Protein AF-A0A2L2Z6P1-F1 (afdb_monomer_lite)

Sequence (61 aa):
AEVIEPGSVTGVANEGMPNYRNPFENGNLYINVSVTFPENQFADISKIKALELHLPPRPPF

Organism: Parasteatoda tepidariorum (NCBI:txid114398)

Secondary structure (DSSP, 8-state):
-----TT-EEEETT-SPEETTEEEEE--EEEE----PPPTT-S-HHHHHHHHHHSPPPPP-

pLDDT: mean 92.55, std 5.53, range [63.72, 97.44]

Radius of gyration: 19.8 Å; chains: 1; bounding box: 37×22×53 Å

InterPro domains:
  IPR008971 HSP40/DnaJ peptide-binding [SSF49493] (3-40)
  IPR044713 DnaJ homolog subfamily A member 1/2-like [PTHR43888] (2-59)

Structure (mmCIF, N/CA/C/O backbone):
data_AF-A0A2L2Z6P1-F1
#
_entry.id   AF-A0A2L2Z6P1-F1
#
loop_
_atom_site.group_PDB
_atom_site.id
_atom_site.type_symbol
_atom_site.label_atom_id
_atom_site.label_alt_id
_atom_site.label_comp_id
_atom_site.label_asym_id
_atom_site.label_entity_id
_atom_site.label_seq_id
_atom_site.pdbx_PDB_ins_code
_atom_site.Cartn_x
_atom_site.Cartn_y
_atom_site.Cartn_z
_atom_site.occupancy
_atom_site.B_iso_or_equiv
_atom_site.auth_seq_id
_atom_site.auth_comp_id
_atom_site.auth_asym_id
_atom_site.auth_atom_id
_atom_site.pdbx_PDB_model_num
ATOM 1 N N . ALA A 1 1 ? -3.245 -13.720 -3.451 1.00 63.72 1 ALA A N 1
ATOM 2 C CA . ALA A 1 1 ? -2.620 -12.467 -2.993 1.00 63.72 1 ALA A CA 1
ATOM 3 C C . ALA A 1 1 ? -3.301 -11.335 -3.739 1.00 63.72 1 ALA A C 1
ATOM 5 O O . ALA A 1 1 ? -3.499 -11.475 -4.939 1.00 63.72 1 ALA A O 1
ATOM 6 N N . GLU A 1 2 ? -3.735 -10.304 -3.028 1.00 86.50 2 GLU A N 1
ATOM 7 C CA . GLU A 1 2 ? -4.367 -9.118 -3.610 1.00 86.50 2 GLU A CA 1
ATOM 8 C C . GLU A 1 2 ? -3.287 -8.083 -3.948 1.00 86.50 2 GLU A C 1
ATOM 10 O O . GLU A 1 2 ? -2.275 -7.998 -3.248 1.00 86.50 2 GLU A O 1
ATOM 15 N N . VAL A 1 3 ? -3.463 -7.346 -5.046 1.00 90.44 3 VAL A N 1
ATOM 16 C CA . VAL A 1 3 ? -2.551 -6.261 -5.426 1.00 90.44 3 VAL A CA 1
ATOM 17 C C . VAL A 1 3 ? -2.956 -5.011 -4.652 1.00 90.44 3 VAL A C 1
ATOM 19 O O . VAL A 1 3 ? -4.110 -4.603 -4.710 1.00 90.44 3 VAL A O 1
ATOM 22 N N . ILE A 1 4 ? -2.009 -4.402 -3.939 1.00 93.00 4 ILE A N 1
ATOM 23 C CA . ILE A 1 4 ? -2.237 -3.139 -3.233 1.00 93.00 4 ILE A CA 1
ATOM 24 C C . ILE A 1 4 ? -1.962 -1.992 -4.202 1.00 93.00 4 ILE A C 1
ATOM 26 O O . ILE A 1 4 ? -0.827 -1.794 -4.642 1.00 93.00 4 ILE A O 1
ATOM 30 N N . GLU A 1 5 ? -3.006 -1.245 -4.539 1.00 92.88 5 GLU A N 1
ATOM 31 C CA . GLU A 1 5 ? -2.892 -0.094 -5.428 1.00 92.88 5 GLU A CA 1
ATOM 32 C C . GLU A 1 5 ? -2.250 1.103 -4.703 1.00 92.88 5 GLU A C 1
ATOM 34 O O . GLU A 1 5 ? -2.498 1.309 -3.507 1.00 92.88 5 GLU A O 1
ATOM 39 N N . PRO A 1 6 ? -1.435 1.922 -5.390 1.00 95.06 6 PRO A N 1
ATOM 40 C CA . PRO A 1 6 ? -0.924 3.161 -4.815 1.00 95.06 6 PRO A CA 1
ATOM 41 C C . PRO A 1 6 ? -2.060 4.073 -4.334 1.00 95.06 6 PRO A C 1
ATOM 43 O O . PRO A 1 6 ? -2.988 4.363 -5.083 1.00 95.06 6 PRO A O 1
ATOM 46 N N . GLY A 1 7 ? -1.979 4.544 -3.089 1.00 94.44 7 GLY A N 1
ATOM 47 C CA . GLY A 1 7 ? -3.007 5.385 -2.470 1.00 94.44 7 GLY A CA 1
ATOM 48 C C . GLY A 1 7 ? -4.226 4.621 -1.948 1.00 94.44 7 GLY A C 1
ATOM 49 O O . GLY A 1 7 ? -5.163 5.251 -1.454 1.00 94.44 7 GLY A O 1
ATOM 50 N N . SER A 1 8 ? -4.230 3.288 -2.026 1.00 95.69 8 SER A N 1
ATOM 51 C CA . SER A 1 8 ? -5.2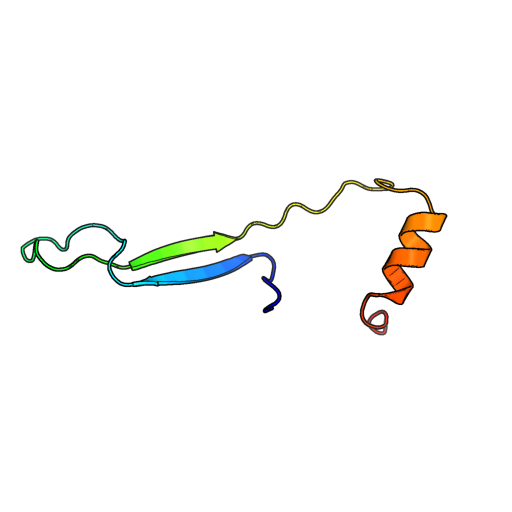81 2.476 -1.412 1.00 95.69 8 SER A CA 1
ATOM 52 C C . SER A 1 8 ? -5.321 2.666 0.107 1.00 95.69 8 SER A C 1
ATOM 54 O O . SER A 1 8 ? -4.304 2.909 0.768 1.00 95.69 8 SER A O 1
ATOM 56 N N . VAL A 1 9 ? -6.534 2.568 0.656 1.00 96.19 9 VAL A N 1
ATOM 57 C CA . VAL A 1 9 ? -6.796 2.695 2.089 1.00 96.19 9 VAL A CA 1
ATOM 58 C C . VAL A 1 9 ? -7.442 1.415 2.595 1.00 96.19 9 VAL A C 1
ATOM 60 O O . VAL A 1 9 ? -8.531 1.052 2.153 1.00 96.19 9 VAL A O 1
ATOM 63 N N . THR A 1 10 ? -6.799 0.774 3.566 1.00 94.38 10 THR A N 1
ATOM 64 C CA . THR A 1 10 ? -7.313 -0.435 4.223 1.00 94.38 10 THR A CA 1
ATOM 65 C C . THR A 1 10 ? -7.645 -0.135 5.679 1.00 94.38 10 THR A C 1
ATOM 67 O O . THR A 1 10 ? -6.905 0.580 6.352 1.00 94.38 10 THR A O 1
ATOM 70 N N . GLY A 1 11 ? -8.766 -0.666 6.172 1.00 95.50 11 GLY A N 1
ATOM 71 C CA . GLY A 1 11 ? -9.221 -0.481 7.550 1.00 95.50 11 GLY A CA 1
ATOM 72 C C . GLY A 1 11 ? -9.006 -1.723 8.414 1.00 95.50 11 GLY A C 1
ATOM 73 O O . GLY A 1 11 ? -9.300 -2.834 7.981 1.00 95.50 11 GLY A O 1
ATOM 74 N N . VAL A 1 12 ? -8.561 -1.529 9.654 1.00 96.50 12 VAL A N 1
ATOM 75 C CA . VAL A 1 12 ? -8.545 -2.553 10.705 1.00 96.50 12 VAL A CA 1
ATOM 76 C C . VAL A 1 12 ? -9.537 -2.141 11.787 1.00 96.50 12 VAL A C 1
ATOM 78 O O . VAL A 1 12 ? -9.416 -1.074 12.395 1.00 96.50 12 VAL A O 1
ATOM 81 N N . ALA A 1 13 ? -10.567 -2.963 11.975 1.00 95.94 13 ALA A N 1
ATOM 82 C CA . ALA A 1 13 ? -11.657 -2.653 12.889 1.00 95.94 13 ALA A CA 1
ATOM 83 C C . ALA A 1 13 ? -11.198 -2.694 14.354 1.00 95.94 13 ALA A C 1
ATOM 85 O O . ALA A 1 13 ? -10.457 -3.595 14.730 1.00 95.94 13 ALA A O 1
ATOM 86 N N . ASN A 1 14 ? -11.687 -1.761 15.178 1.00 94.94 14 ASN A N 1
ATOM 87 C CA . ASN A 1 14 ? -11.423 -1.678 16.628 1.00 94.94 14 ASN A CA 1
ATOM 88 C C . ASN A 1 14 ? -9.950 -1.460 17.044 1.00 94.94 14 ASN A C 1
ATOM 90 O O . ASN A 1 14 ? -9.618 -1.586 18.223 1.00 94.94 14 ASN A O 1
ATOM 94 N N . GLU A 1 15 ? -9.077 -1.095 16.105 1.00 96.25 15 GLU A N 1
ATOM 95 C CA . GLU A 1 15 ? -7.661 -0.758 16.353 1.00 96.25 15 GLU A CA 1
ATOM 96 C C . GLU A 1 15 ? -7.402 0.761 16.378 1.00 96.25 15 GLU A C 1
ATOM 98 O O . GLU A 1 15 ? -6.265 1.231 16.369 1.00 96.25 15 GLU A O 1
ATOM 103 N N . GLY A 1 16 ? -8.465 1.564 16.349 1.00 94.94 16 GLY A N 1
ATOM 104 C CA . GLY A 1 16 ? -8.401 3.013 16.483 1.00 94.94 16 GLY A CA 1
ATOM 105 C C . GLY A 1 16 ? -8.388 3.470 17.942 1.00 94.94 16 GLY A C 1
ATOM 106 O O . GLY A 1 16 ? -8.244 2.692 18.880 1.00 94.94 16 GLY A O 1
ATOM 107 N N . MET A 1 17 ? -8.567 4.774 18.145 1.00 95.31 17 MET A N 1
ATOM 108 C CA . MET A 1 17 ? -8.631 5.341 19.494 1.00 95.31 17 MET A CA 1
ATOM 109 C C . MET A 1 17 ? -9.962 5.002 20.191 1.00 95.31 17 MET A C 1
ATOM 111 O O . MET A 1 17 ? -10.983 4.899 19.504 1.00 95.31 17 MET A O 1
ATOM 115 N N . PRO A 1 18 ? -9.981 4.890 21.533 1.00 95.69 18 PRO A N 1
ATOM 116 C CA . PRO A 1 18 ? -11.213 4.713 22.295 1.00 95.69 18 PRO A CA 1
ATOM 117 C C . PRO A 1 18 ? -12.218 5.837 22.050 1.00 95.69 18 PRO A C 1
ATOM 119 O O . PRO A 1 18 ? -11.859 7.019 21.998 1.00 95.69 18 PRO A O 1
ATOM 122 N N . ASN A 1 19 ? -13.495 5.480 21.961 1.00 91.25 19 ASN A N 1
ATOM 123 C CA . ASN A 1 19 ? -14.571 6.444 21.792 1.00 91.25 19 ASN A CA 1
ATOM 124 C C . ASN A 1 19 ? -14.808 7.235 23.089 1.00 91.25 19 ASN A C 1
ATOM 126 O O . ASN A 1 19 ? -14.926 6.683 24.187 1.00 91.25 19 ASN A O 1
ATOM 130 N N . TYR A 1 20 ? -14.923 8.563 22.978 1.00 90.00 20 TYR A N 1
ATOM 131 C CA . TYR A 1 20 ? -15.214 9.414 24.133 1.00 90.00 20 TYR A CA 1
ATOM 132 C C . TYR A 1 20 ? -16.570 9.034 24.749 1.00 90.00 20 TYR A C 1
ATOM 134 O O . TYR A 1 20 ? -17.580 8.988 24.052 1.00 90.00 20 TYR A O 1
ATOM 142 N N . ARG A 1 21 ? -16.585 8.785 26.069 1.00 88.94 21 ARG A N 1
ATOM 143 C CA . ARG A 1 21 ? -17.719 8.250 26.859 1.00 88.94 21 ARG A CA 1
ATOM 144 C C . ARG A 1 21 ? -18.105 6.790 26.583 1.00 88.94 21 ARG A C 1
ATOM 146 O O . ARG A 1 21 ? -18.999 6.299 27.266 1.00 88.94 21 ARG A O 1
ATOM 153 N N . ASN A 1 22 ? -17.411 6.086 25.687 1.00 89.69 22 ASN A N 1
ATOM 154 C CA . ASN A 1 22 ? -17.546 4.639 25.520 1.00 89.69 22 ASN A CA 1
ATOM 155 C C . ASN A 1 22 ? -16.162 3.958 25.431 1.00 89.69 22 ASN A C 1
ATOM 157 O O . ASN A 1 22 ? -15.733 3.571 24.347 1.00 89.69 22 ASN A O 1
ATOM 161 N N . PRO A 1 23 ? -15.436 3.822 26.559 1.00 83.06 23 PRO A N 1
ATOM 162 C CA . PRO A 1 23 ? -14.037 3.382 26.574 1.00 83.06 23 PRO A CA 1
ATOM 163 C C . PRO A 1 23 ? -13.832 1.896 26.237 1.00 83.06 23 PRO A C 1
ATOM 165 O O . PRO A 1 23 ? -12.691 1.453 26.157 1.00 83.06 23 PRO A O 1
ATOM 168 N N . PHE A 1 24 ? -14.911 1.124 26.076 1.00 90.25 24 PHE A N 1
ATOM 169 C CA . PHE A 1 24 ? -14.855 -0.282 25.667 1.00 90.25 24 PHE A CA 1
ATOM 170 C C . PHE A 1 24 ? -14.953 -0.460 24.146 1.00 90.25 24 PHE A C 1
ATOM 172 O O . PHE A 1 24 ? -14.751 -1.567 23.653 1.00 90.25 24 PHE A O 1
ATOM 179 N N . GLU A 1 25 ? -15.250 0.613 23.408 1.00 93.06 25 GLU A N 1
ATOM 180 C CA . GLU A 1 25 ? -15.274 0.625 21.949 1.00 93.06 25 GLU A CA 1
ATOM 181 C C . GLU A 1 25 ? -14.138 1.489 21.408 1.00 93.06 25 GLU A C 1
ATOM 183 O O . GLU A 1 25 ? -14.000 2.663 21.760 1.00 93.06 25 GLU A O 1
ATOM 188 N N . ASN A 1 26 ? -13.364 0.912 20.497 1.00 94.94 26 ASN A N 1
ATOM 189 C CA . ASN A 1 26 ? -12.329 1.612 19.753 1.00 94.94 26 ASN A CA 1
ATOM 190 C C . ASN A 1 26 ? -12.826 1.928 18.343 1.00 94.94 26 ASN A C 1
ATOM 192 O O . ASN A 1 26 ? -13.608 1.178 17.759 1.00 94.94 26 ASN A O 1
ATOM 196 N N . GLY A 1 27 ? -12.341 3.029 17.772 1.00 94.88 27 GLY A N 1
ATOM 197 C CA . GLY A 1 27 ? -12.513 3.314 16.350 1.00 94.88 27 GLY A CA 1
ATOM 198 C C . GLY A 1 27 ? -11.744 2.331 15.459 1.00 94.88 27 GLY A C 1
ATOM 199 O O . GLY A 1 27 ? -11.197 1.331 15.917 1.00 94.88 27 GLY A O 1
ATOM 200 N N . ASN A 1 28 ? -11.640 2.647 14.171 1.00 96.56 28 ASN A N 1
ATOM 201 C CA . ASN A 1 28 ? -10.885 1.836 13.214 1.00 96.56 28 ASN A CA 1
ATOM 202 C C . ASN A 1 28 ? -9.529 2.479 12.907 1.00 96.56 28 ASN A C 1
ATOM 204 O O . ASN A 1 28 ? -9.430 3.704 12.800 1.00 96.56 28 ASN A O 1
ATOM 208 N N . LEU A 1 29 ? -8.504 1.653 12.707 1.00 97.44 29 LEU A N 1
ATOM 209 C CA . LEU A 1 29 ? -7.225 2.080 12.152 1.00 97.44 29 LEU A CA 1
ATOM 210 C C . LEU A 1 29 ? -7.327 2.087 10.628 1.00 97.44 29 LEU A C 1
ATOM 212 O O . LEU A 1 29 ? -7.654 1.066 10.032 1.00 97.44 29 LEU A O 1
ATOM 216 N N . TYR A 1 30 ? -7.014 3.212 9.992 1.00 96.81 30 TYR A N 1
ATOM 217 C CA . TYR A 1 30 ? -6.916 3.298 8.535 1.00 96.81 30 TYR A CA 1
ATOM 218 C C . TYR A 1 30 ? -5.450 3.384 8.116 1.00 96.81 30 TYR A C 1
ATOM 220 O O . TYR A 1 30 ? -4.711 4.248 8.584 1.00 96.81 30 TYR A O 1
ATOM 228 N N . ILE A 1 31 ? -5.042 2.493 7.219 1.00 96.12 31 ILE A N 1
ATOM 229 C CA . ILE A 1 31 ? -3.701 2.433 6.645 1.00 96.12 31 ILE A CA 1
ATOM 230 C C . ILE A 1 31 ? -3.789 2.994 5.232 1.00 96.12 31 ILE A C 1
ATOM 232 O O . ILE A 1 31 ? -4.465 2.412 4.389 1.00 96.12 31 ILE A O 1
ATOM 236 N N . ASN A 1 32 ? -3.108 4.111 4.975 1.00 96.38 32 ASN A N 1
ATOM 237 C CA . ASN A 1 32 ? -2.927 4.649 3.628 1.00 96.38 32 ASN A CA 1
ATOM 238 C C . ASN A 1 32 ? -1.591 4.146 3.070 1.00 96.38 32 ASN A C 1
ATOM 240 O O . ASN A 1 32 ? -0.538 4.405 3.660 1.00 96.38 32 ASN A O 1
ATOM 244 N N . VAL A 1 33 ? -1.636 3.415 1.957 1.00 95.94 33 VAL A N 1
ATOM 245 C CA . VAL A 1 33 ? -0.438 2.836 1.353 1.00 95.94 33 VAL A CA 1
ATOM 246 C C . VAL A 1 33 ? 0.125 3.772 0.290 1.00 95.94 33 VAL A C 1
ATOM 248 O O . VAL A 1 33 ? -0.399 3.887 -0.817 1.00 95.94 33 VAL A O 1
ATOM 251 N N . SER A 1 34 ? 1.260 4.392 0.608 1.00 95.69 34 SER A N 1
ATOM 252 C CA . SER A 1 34 ? 2.084 5.094 -0.375 1.00 95.69 34 SER A CA 1
ATOM 253 C C . SER A 1 34 ? 3.092 4.125 -0.992 1.00 95.69 34 SER A C 1
ATOM 255 O O . SER A 1 34 ? 3.897 3.523 -0.280 1.00 95.69 34 SER A O 1
ATOM 257 N N . VAL A 1 35 ? 3.042 3.961 -2.315 1.00 95.56 35 VAL A N 1
ATOM 258 C CA . VAL A 1 35 ? 3.962 3.092 -3.060 1.00 95.56 35 VAL A CA 1
ATOM 259 C C . VAL A 1 35 ? 5.080 3.941 -3.650 1.00 95.56 35 VAL A C 1
ATOM 261 O O . VAL A 1 35 ? 4.853 4.750 -4.550 1.00 95.56 35 VAL A O 1
ATOM 264 N N . THR A 1 36 ? 6.301 3.732 -3.167 1.00 96.44 36 THR A N 1
ATOM 265 C CA . THR A 1 36 ? 7.496 4.357 -3.740 1.00 96.44 36 THR A CA 1
ATOM 266 C C . THR A 1 36 ? 7.973 3.538 -4.932 1.00 96.44 36 THR A C 1
ATOM 268 O O . THR A 1 36 ? 8.473 2.424 -4.771 1.00 96.44 36 THR A O 1
ATOM 271 N N . PHE A 1 37 ? 7.824 4.092 -6.133 1.00 94.19 37 PHE A N 1
ATOM 272 C CA . PHE A 1 37 ? 8.390 3.499 -7.340 1.00 94.19 37 PHE A CA 1
ATOM 273 C C . PHE A 1 37 ? 9.905 3.720 -7.397 1.00 94.19 37 PHE A C 1
ATOM 275 O O . PHE A 1 37 ? 10.406 4.716 -6.869 1.00 94.19 37 PHE A O 1
ATOM 282 N N . PRO A 1 38 ? 10.646 2.798 -8.030 1.00 94.81 38 PRO A N 1
ATOM 283 C CA . PRO A 1 38 ? 12.072 2.973 -8.219 1.00 94.81 38 PRO A CA 1
ATOM 284 C C . PRO A 1 38 ? 12.368 4.144 -9.167 1.00 94.81 38 PRO A C 1
ATOM 286 O O . PRO A 1 38 ? 11.541 4.527 -9.996 1.00 94.81 38 PRO A O 1
ATOM 289 N N . GLU A 1 39 ? 13.574 4.694 -9.054 1.00 95.75 39 GLU A N 1
ATOM 290 C CA . GLU A 1 39 ? 14.035 5.780 -9.917 1.00 95.75 39 GLU A CA 1
ATOM 291 C C . GLU A 1 39 ? 14.194 5.338 -11.383 1.00 95.75 39 GLU A C 1
ATOM 293 O O . GLU A 1 39 ? 14.221 4.151 -11.727 1.00 95.75 39 GLU A O 1
ATOM 298 N N . ASN A 1 40 ? 14.338 6.315 -12.279 1.00 93.19 40 ASN A N 1
ATOM 299 C CA . ASN A 1 40 ? 14.634 6.029 -13.677 1.00 93.19 40 ASN A CA 1
ATOM 300 C C . ASN A 1 40 ? 15.939 5.230 -13.795 1.00 93.19 40 ASN A C 1
ATOM 302 O O . ASN A 1 40 ? 16.929 5.547 -13.146 1.00 93.19 40 ASN A O 1
ATOM 306 N N . GLN A 1 41 ? 15.948 4.227 -14.678 1.00 92.75 41 GLN A N 1
ATOM 307 C CA . GLN A 1 41 ? 17.110 3.356 -14.913 1.00 92.75 41 GLN A CA 1
ATOM 308 C C . GLN A 1 41 ? 17.549 2.542 -13.675 1.00 92.75 41 GLN A C 1
ATOM 310 O O . GLN A 1 41 ? 18.703 2.134 -13.591 1.00 92.75 41 GLN A O 1
ATOM 315 N N . PHE A 1 42 ? 16.638 2.237 -12.739 1.00 95.31 42 PHE A N 1
ATOM 316 C CA . PHE A 1 42 ? 16.952 1.446 -11.536 1.00 95.31 42 PHE A CA 1
ATOM 317 C C . PHE A 1 42 ? 17.469 0.019 -11.795 1.00 95.31 42 PHE A C 1
ATOM 319 O O . PHE A 1 42 ? 17.992 -0.624 -10.884 1.00 95.31 42 PHE A O 1
ATOM 326 N N . ALA A 1 43 ? 17.275 -0.515 -13.002 1.00 93.94 43 ALA A N 1
ATOM 327 C CA . ALA A 1 43 ? 17.681 -1.863 -13.370 1.00 93.94 43 ALA A CA 1
ATOM 328 C C . ALA A 1 43 ? 18.148 -1.944 -14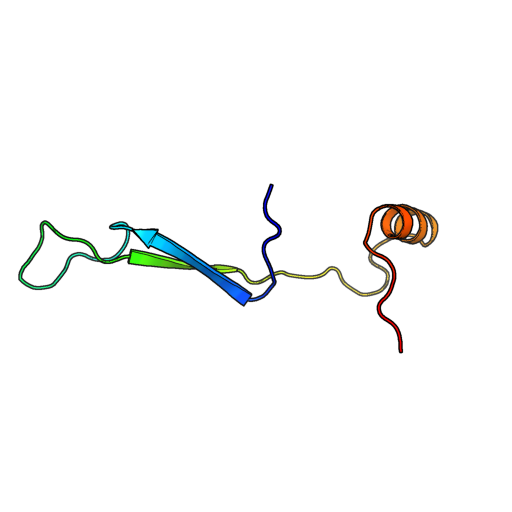.827 1.00 93.94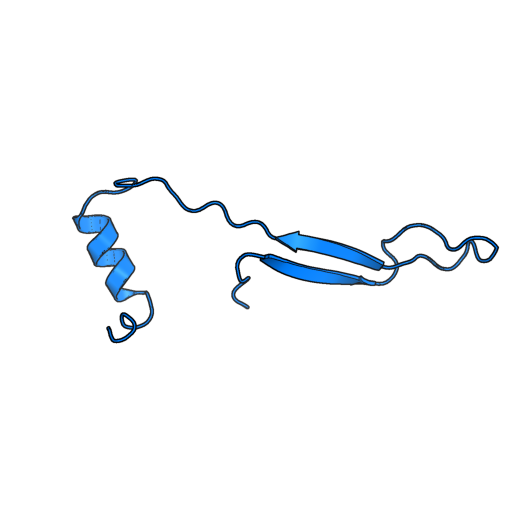 43 ALA A C 1
ATOM 330 O O . ALA A 1 43 ? 17.723 -1.169 -15.686 1.00 93.94 43 ALA A O 1
ATOM 331 N N . ASP A 1 44 ? 18.987 -2.945 -15.105 1.00 95.75 44 ASP A N 1
ATOM 332 C CA . ASP A 1 44 ? 19.485 -3.240 -16.447 1.00 95.75 44 ASP A CA 1
ATOM 333 C C . ASP A 1 44 ? 18.349 -3.556 -17.422 1.00 95.75 44 ASP A C 1
ATOM 335 O O . ASP A 1 44 ? 17.367 -4.216 -17.072 1.00 95.75 44 ASP A O 1
ATOM 339 N N . ILE A 1 45 ? 18.548 -3.208 -18.694 1.00 94.19 45 ILE A N 1
ATOM 340 C CA . ILE A 1 45 ? 17.584 -3.466 -19.775 1.00 94.19 45 ILE A CA 1
ATOM 341 C C . ILE A 1 45 ? 17.163 -4.944 -19.816 1.00 94.19 45 ILE A C 1
ATOM 343 O O . ILE A 1 45 ? 15.991 -5.246 -20.027 1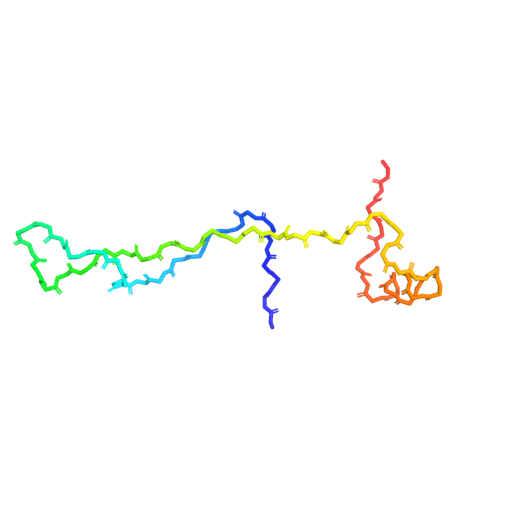.00 94.19 45 ILE A O 1
ATOM 347 N N . SER A 1 46 ? 18.090 -5.877 -19.578 1.00 95.25 46 SER A N 1
ATOM 348 C CA . SER A 1 46 ? 17.787 -7.314 -19.542 1.00 95.25 46 SER A CA 1
ATOM 349 C C . SER A 1 46 ? 16.799 -7.682 -18.429 1.00 95.25 46 SER A C 1
ATOM 351 O O . SER A 1 46 ? 15.910 -8.501 -18.651 1.00 95.25 46 SER A O 1
ATOM 353 N N . LYS A 1 47 ? 16.913 -7.055 -17.250 1.00 94.44 47 LYS A N 1
ATOM 354 C CA . LYS A 1 47 ? 15.997 -7.270 -16.119 1.00 94.44 47 LYS A CA 1
ATOM 355 C C . LYS A 1 47 ? 14.641 -6.617 -16.370 1.00 94.44 47 LYS A C 1
ATOM 357 O O . LYS A 1 47 ? 13.622 -7.227 -16.067 1.00 94.44 47 LYS A O 1
ATOM 362 N N . ILE A 1 48 ? 14.623 -5.430 -16.980 1.00 93.62 48 ILE A N 1
ATOM 363 C CA . ILE A 1 48 ? 13.380 -4.765 -17.394 1.00 93.62 48 ILE A CA 1
ATOM 364 C C . ILE A 1 48 ? 12.613 -5.634 -18.401 1.00 93.62 48 ILE A C 1
ATOM 366 O O . ILE A 1 48 ? 11.426 -5.880 -18.213 1.00 93.62 48 ILE A O 1
ATOM 370 N N . LYS A 1 49 ? 13.293 -6.194 -19.411 1.00 92.38 49 LYS A N 1
ATOM 371 C CA . LYS A 1 49 ? 12.668 -7.111 -20.382 1.00 92.38 49 LYS A CA 1
ATOM 372 C C . LYS A 1 49 ? 12.106 -8.376 -19.733 1.00 92.38 49 LYS A C 1
ATOM 374 O O . LYS A 1 49 ? 11.043 -8.838 -20.132 1.00 92.38 49 LYS A O 1
ATOM 379 N N . ALA A 1 50 ? 12.807 -8.937 -18.747 1.00 94.25 50 ALA A N 1
ATOM 380 C CA . ALA A 1 50 ? 12.300 -10.080 -17.994 1.00 94.25 50 ALA A CA 1
ATOM 381 C C . ALA A 1 50 ? 11.049 -9.710 -17.179 1.00 94.25 50 ALA A C 1
ATOM 383 O O . ALA A 1 50 ? 10.089 -10.472 -17.159 1.00 94.25 50 ALA A O 1
ATOM 384 N N . LEU A 1 51 ? 11.030 -8.525 -16.558 1.00 93.00 51 LEU A N 1
ATOM 385 C CA . LEU A 1 51 ? 9.874 -8.023 -15.815 1.00 93.00 51 LEU A CA 1
ATOM 386 C C . LEU A 1 51 ? 8.646 -7.840 -16.720 1.00 93.00 51 LEU A C 1
ATOM 388 O O . LEU A 1 51 ? 7.551 -8.238 -16.336 1.00 93.00 51 LEU A O 1
ATOM 392 N N . GLU A 1 52 ? 8.823 -7.305 -17.930 1.00 91.75 52 GLU A N 1
ATOM 393 C CA . GLU A 1 52 ? 7.729 -7.122 -18.897 1.00 91.75 52 GLU A CA 1
ATOM 394 C C . GLU A 1 52 ? 7.006 -8.426 -19.257 1.00 91.75 52 GLU A C 1
ATOM 396 O O . GLU A 1 52 ? 5.803 -8.400 -19.490 1.00 91.75 52 GLU A O 1
ATOM 401 N N . LEU A 1 53 ? 7.702 -9.569 -19.255 1.00 92.69 53 LEU A N 1
ATOM 402 C CA . LEU A 1 53 ? 7.090 -10.878 -19.519 1.00 92.69 53 LEU A CA 1
ATOM 403 C C . LEU A 1 53 ? 6.121 -11.320 -18.408 1.00 92.69 53 LEU A C 1
ATOM 405 O O . LEU A 1 53 ? 5.225 -12.125 -18.653 1.00 92.69 53 LEU A O 1
ATOM 409 N N . HIS A 1 54 ? 6.317 -10.824 -17.187 1.00 93.50 54 HIS A N 1
ATOM 410 C CA . HIS A 1 54 ? 5.521 -11.189 -16.015 1.00 93.50 54 HIS A CA 1
ATOM 411 C C . HIS A 1 54 ? 4.408 -10.186 -15.696 1.00 93.50 54 HIS A C 1
ATOM 413 O O . HIS A 1 54 ? 3.546 -10.483 -14.868 1.00 93.50 54 HIS A O 1
ATOM 419 N N . LEU A 1 55 ? 4.424 -9.008 -16.320 1.00 92.19 55 LEU A N 1
ATOM 420 C CA . LEU A 1 55 ? 3.413 -7.975 -16.128 1.00 92.19 55 LEU A CA 1
ATOM 421 C C . LEU A 1 55 ? 2.289 -8.087 -17.176 1.00 92.19 55 LEU A C 1
ATOM 423 O O . LEU A 1 55 ? 2.481 -8.685 -18.236 1.00 92.19 55 LEU A O 1
ATOM 427 N N . PRO A 1 56 ? 1.102 -7.513 -16.901 1.00 92.19 56 PRO A N 1
ATOM 428 C CA . PRO A 1 56 ? 0.038 -7.396 -17.893 1.00 92.19 56 PRO A CA 1
ATOM 429 C C . PRO A 1 56 ? 0.505 -6.671 -19.169 1.00 92.19 56 PRO A C 1
ATOM 431 O O . PRO A 1 56 ? 1.454 -5.881 -19.116 1.00 92.19 56 PRO A O 1
ATOM 434 N N . PRO A 1 57 ? -0.169 -6.891 -20.317 1.00 90.00 57 PRO A N 1
ATOM 435 C CA . PRO A 1 57 ? 0.166 -6.203 -21.557 1.00 90.00 57 PRO A CA 1
ATOM 436 C C . PRO A 1 57 ? 0.098 -4.686 -21.379 1.00 90.00 57 PRO A C 1
ATOM 438 O O . PRO A 1 57 ? -0.733 -4.165 -20.631 1.00 90.00 57 PRO A O 1
ATOM 441 N N . ARG A 1 58 ? 0.976 -3.973 -22.093 1.00 86.50 58 ARG A N 1
ATOM 442 C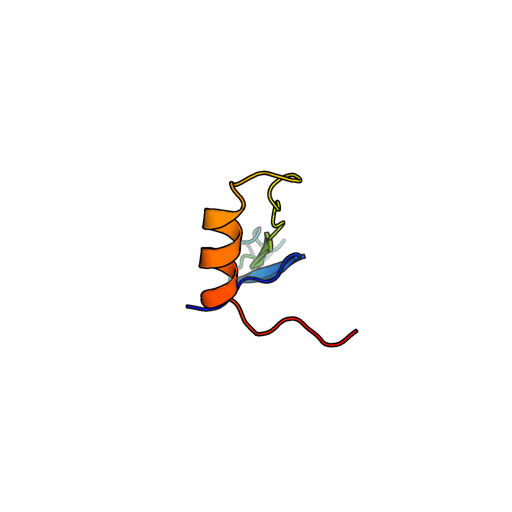 CA . ARG A 1 58 ? 1.016 -2.510 -22.047 1.00 86.50 58 ARG A CA 1
ATOM 443 C C . ARG A 1 58 ? -0.349 -1.940 -22.456 1.00 86.50 58 ARG A C 1
ATOM 445 O O . ARG A 1 58 ? -0.914 -2.417 -23.445 1.00 86.50 58 ARG A O 1
ATOM 452 N N . PRO A 1 59 ? -0.872 -0.937 -21.731 1.00 86.19 59 PRO A N 1
ATOM 453 C CA . PRO A 1 59 ? -2.112 -0.285 -22.120 1.00 86.19 59 PRO A CA 1
ATOM 454 C C . PRO A 1 59 ? -1.975 0.334 -23.524 1.00 86.19 59 PRO A C 1
ATOM 456 O O . PRO A 1 59 ? -0.876 0.767 -23.891 1.00 86.19 59 PRO A O 1
ATOM 459 N N . PRO A 1 60 ? -3.057 0.347 -24.325 1.00 84.81 60 PRO A N 1
ATOM 460 C CA . PRO A 1 60 ? -3.061 1.018 -25.619 1.00 84.81 60 PRO A C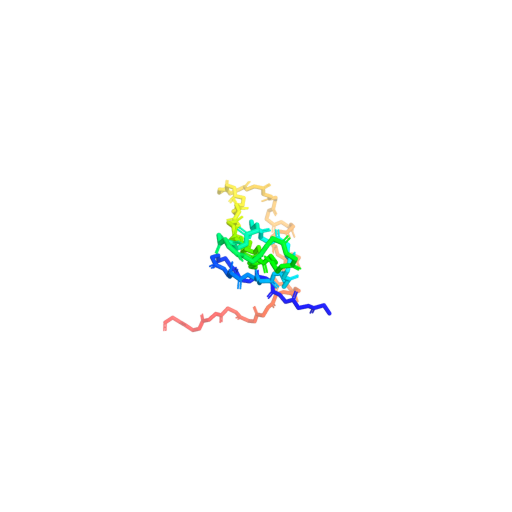A 1
ATOM 461 C C . PRO A 1 60 ? -2.844 2.529 -25.441 1.00 84.81 60 PRO A C 1
ATOM 463 O O . PRO A 1 60 ? -3.201 3.088 -24.404 1.00 84.81 60 PRO A O 1
ATOM 466 N N . PHE A 1 61 ? -2.227 3.146 -26.451 1.00 72.25 61 PHE A N 1
ATOM 467 C CA . PHE A 1 61 ? -1.953 4.586 -26.508 1.00 72.25 61 PHE A CA 1
ATOM 468 C C . PHE A 1 61 ? -3.229 5.429 -26.552 1.00 72.25 61 PHE A C 1
ATOM 470 O O . PHE A 1 61 ? -4.205 4.980 -27.198 1.00 72.25 61 PHE A O 1
#

Foldseek 3Di:
DDDDDAQDKDKDAQPADADVVGRVGHGIDIDGDHDDDDDPCPDDPVVVVVVCVVDDDDDDD